Protein AF-A0A093NSG4-F1 (afdb_monomer_lite)

Radius of gyration: 23.3 Å; chains: 1; bounding box: 79×23×48 Å

Secondary structure (DSSP, 8-state):
-PPPPPPPPPHHHHHHHHHHHHH-S---HHHHHHHHHHTT--HHHHHHHHHHHHHHHHHHHHHHHHHHHHHTT------------------

Sequence (91 aa):
KAKRVRTIFTSDQLARLEKEFARQQYMVGTERCLLASSLHLTEEQVKVWFQNRRIKWRKQSLEQQQAKLAKMGLAAPQRSPDSQSHHGEED

Foldseek 3Di:
DDDPDDDDADPVLVVLLVVVCVVPLDDDDPSLVVSCVVRVHDSVVSRVVSVVVVVVVVVVVVVVVLVVCVVVVNNDPPDDDDDDPDDDDDD

Structure (mmCIF, N/CA/C/O backbone):
data_AF-A0A093NSG4-F1
#
_entry.id   AF-A0A093NSG4-F1
#
loop_
_atom_site.group_PDB
_atom_site.id
_atom_sit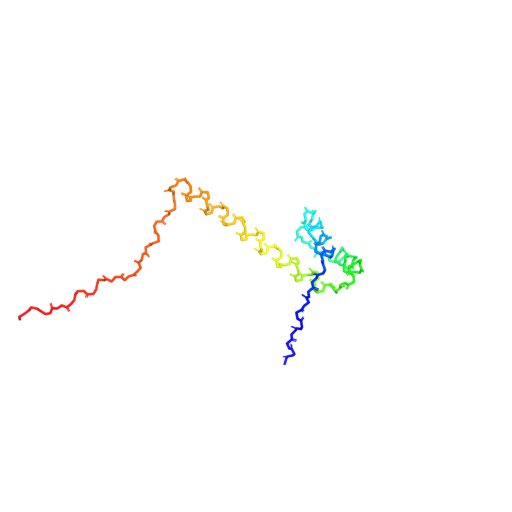e.type_symbol
_atom_site.label_atom_id
_atom_site.label_alt_id
_atom_site.label_comp_id
_atom_site.label_asym_id
_atom_site.label_entity_id
_atom_site.label_seq_id
_atom_site.pdbx_PDB_ins_code
_atom_site.Cartn_x
_atom_site.Cartn_y
_atom_site.Cartn_z
_atom_site.occupancy
_atom_site.B_iso_or_equiv
_atom_site.auth_seq_id
_atom_site.auth_comp_id
_atom_site.auth_asym_id
_atom_site.auth_atom_id
_atom_site.pdbx_PDB_model_num
ATOM 1 N N . LYS A 1 1 ? 13.283 -9.646 21.131 1.00 49.28 1 LYS A N 1
ATOM 2 C CA . LYS A 1 1 ? 12.372 -8.991 20.154 1.00 49.28 1 LYS A CA 1
ATOM 3 C C . LYS A 1 1 ? 11.615 -10.090 19.409 1.00 49.28 1 LYS A C 1
ATOM 5 O O . LYS A 1 1 ? 12.264 -10.870 18.725 1.00 49.28 1 LYS A O 1
ATOM 10 N N . ALA A 1 2 ? 10.301 -10.224 19.610 1.00 52.12 2 ALA A N 1
ATOM 11 C CA . ALA A 1 2 ? 9.507 -11.291 18.992 1.00 52.12 2 ALA A CA 1
ATOM 12 C C . ALA A 1 2 ? 9.510 -11.163 17.457 1.00 52.12 2 ALA A C 1
ATOM 14 O O . ALA A 1 2 ? 9.388 -10.056 16.925 1.00 52.12 2 ALA A O 1
ATOM 15 N N . LYS A 1 3 ? 9.674 -12.285 16.743 1.00 56.91 3 LYS A N 1
ATOM 16 C CA . LYS A 1 3 ? 9.550 -12.332 15.280 1.00 56.91 3 LYS A CA 1
ATOM 17 C C . LYS A 1 3 ? 8.117 -11.932 14.931 1.00 56.91 3 LYS A C 1
ATOM 19 O O . LYS A 1 3 ? 7.182 -12.594 15.373 1.00 56.91 3 LYS A O 1
ATOM 24 N N . ARG A 1 4 ? 7.931 -10.840 14.180 1.00 69.44 4 ARG A N 1
ATOM 25 C CA . ARG A 1 4 ? 6.590 -10.456 13.717 1.00 69.44 4 ARG A CA 1
ATOM 26 C C . ARG A 1 4 ? 6.041 -11.603 12.875 1.00 69.44 4 ARG A C 1
ATOM 28 O O . ARG A 1 4 ? 6.666 -11.984 11.886 1.00 69.44 4 ARG A O 1
ATOM 35 N N . VAL A 1 5 ? 4.901 -12.152 13.282 1.00 74.25 5 VAL A N 1
ATOM 36 C CA . VAL A 1 5 ? 4.197 -13.171 12.505 1.00 74.25 5 VAL A CA 1
ATOM 37 C C . VAL A 1 5 ? 3.812 -12.553 11.168 1.00 74.25 5 VAL A C 1
ATOM 39 O O . VAL A 1 5 ? 3.249 -11.458 11.109 1.00 74.25 5 VAL A O 1
ATOM 42 N N . ARG A 1 6 ? 4.169 -13.235 10.081 1.00 78.69 6 ARG A N 1
ATOM 43 C CA . ARG A 1 6 ? 3.840 -12.782 8.735 1.00 78.69 6 ARG A CA 1
ATOM 44 C C . ARG A 1 6 ? 2.342 -12.956 8.520 1.00 78.69 6 ARG A C 1
ATOM 46 O O . ARG A 1 6 ? 1.838 -14.071 8.569 1.00 78.69 6 ARG A O 1
ATOM 53 N N . THR A 1 7 ? 1.642 -11.857 8.274 1.00 81.31 7 THR A N 1
ATOM 54 C CA . THR A 1 7 ? 0.230 -11.898 7.890 1.00 81.31 7 THR A CA 1
ATOM 55 C C . THR A 1 7 ? 0.109 -12.286 6.416 1.00 81.31 7 THR A C 1
ATOM 57 O O . THR A 1 7 ? 0.820 -11.733 5.572 1.00 81.31 7 THR A O 1
ATOM 60 N N . ILE A 1 8 ? -0.786 -13.227 6.115 1.00 90.06 8 ILE A N 1
ATOM 61 C CA . ILE A 1 8 ? -1.246 -13.535 4.757 1.00 90.06 8 ILE A CA 1
ATOM 62 C C . ILE A 1 8 ? -2.598 -12.838 4.580 1.00 90.06 8 ILE A C 1
ATOM 64 O O . ILE A 1 8 ? -3.488 -13.026 5.405 1.00 90.06 8 ILE A O 1
ATOM 68 N N . PHE A 1 9 ? -2.738 -12.024 3.535 1.00 94.25 9 PHE A N 1
ATOM 69 C CA . PHE A 1 9 ? -4.008 -11.378 3.199 1.00 94.25 9 PHE A CA 1
ATOM 70 C C . PHE A 1 9 ? -4.842 -12.289 2.299 1.00 94.25 9 PHE A C 1
ATOM 72 O O . PHE A 1 9 ? -4.291 -12.992 1.449 1.00 94.25 9 PHE A O 1
ATOM 79 N N . THR A 1 10 ? -6.161 -12.261 2.464 1.00 96.62 10 THR A N 1
ATOM 80 C CA . THR A 1 10 ? -7.082 -12.972 1.570 1.00 96.62 10 THR A CA 1
ATOM 81 C C . THR A 1 10 ? -7.153 -12.288 0.204 1.00 96.62 10 THR A C 1
ATOM 83 O O . THR A 1 10 ? -6.782 -11.121 0.051 1.00 96.62 10 THR A O 1
ATOM 86 N N . SER A 1 11 ? -7.663 -12.999 -0.805 1.00 95.94 11 SER A N 1
ATOM 87 C CA . SER A 1 11 ? -7.846 -12.425 -2.145 1.00 95.94 11 SER A CA 1
ATOM 88 C C . SER A 1 11 ? -8.756 -11.191 -2.132 1.00 95.94 11 SER A C 1
ATOM 90 O O . SER A 1 11 ? -8.467 -10.220 -2.826 1.00 95.94 11 SER A O 1
ATOM 92 N N . ASP A 1 12 ? -9.823 -11.202 -1.327 1.00 96.31 12 ASP A N 1
ATOM 93 C CA . ASP A 1 12 ? -10.742 -10.063 -1.195 1.00 96.31 12 ASP A CA 1
ATOM 94 C C . ASP A 1 12 ? -10.053 -8.846 -0.555 1.00 96.31 12 ASP A C 1
ATOM 96 O O . ASP A 1 12 ? -10.120 -7.735 -1.088 1.00 96.31 12 ASP A O 1
ATOM 100 N N . GLN A 1 13 ? -9.289 -9.067 0.523 1.00 96.94 13 GLN A N 1
ATOM 101 C CA . GLN A 1 13 ? -8.511 -8.008 1.170 1.00 96.94 13 GLN A CA 1
ATOM 102 C C . GLN A 1 13 ? -7.521 -7.373 0.191 1.00 96.94 13 GLN A C 1
ATOM 104 O O . GLN A 1 13 ? -7.428 -6.148 0.115 1.00 96.94 13 GLN A O 1
ATOM 109 N N . LEU A 1 14 ? -6.805 -8.190 -0.587 1.00 97.25 14 LEU A N 1
ATOM 110 C CA . LEU A 1 14 ? -5.880 -7.700 -1.608 1.00 97.25 14 LEU A CA 1
ATOM 111 C C . LEU A 1 14 ? -6.602 -6.894 -2.690 1.00 97.25 14 LEU A C 1
ATOM 113 O O . LEU A 1 14 ? -6.150 -5.798 -3.012 1.00 97.25 14 LEU A O 1
ATOM 117 N N . ALA A 1 15 ? -7.734 -7.384 -3.199 1.00 97.38 15 ALA A N 1
ATOM 118 C CA . ALA A 1 15 ? -8.507 -6.687 -4.223 1.00 97.38 15 ALA A CA 1
ATOM 119 C C . ALA A 1 15 ? -8.974 -5.301 -3.746 1.00 97.38 15 ALA A C 1
ATOM 121 O O . ALA A 1 15 ? -8.841 -4.313 -4.471 1.00 97.38 15 ALA A O 1
ATOM 122 N N . ARG A 1 16 ? -9.460 -5.191 -2.502 1.00 97.06 16 ARG A N 1
ATOM 123 C CA . ARG A 1 16 ? -9.843 -3.897 -1.915 1.00 97.06 16 ARG A CA 1
ATOM 124 C C . ARG A 1 16 ? -8.649 -2.968 -1.694 1.00 97.06 16 ARG A C 1
ATOM 126 O O . ARG A 1 16 ? -8.745 -1.784 -2.013 1.00 97.06 16 ARG A O 1
ATOM 133 N N . LEU A 1 17 ? -7.531 -3.488 -1.182 1.00 97.25 17 LEU A N 1
ATOM 134 C CA . LEU A 1 17 ? -6.301 -2.712 -0.988 1.00 97.25 17 LEU A CA 1
ATOM 135 C C . LEU A 1 17 ? -5.758 -2.176 -2.322 1.00 97.25 17 LEU A C 1
ATOM 137 O O . LEU A 1 17 ? -5.339 -1.022 -2.401 1.00 97.25 17 LEU A O 1
ATOM 141 N N . GLU A 1 18 ? -5.795 -2.982 -3.385 1.00 97.69 18 GLU A N 1
ATOM 142 C CA . GLU A 1 18 ? -5.386 -2.565 -4.730 1.00 97.69 18 GLU A CA 1
ATOM 143 C C . GLU A 1 18 ? -6.328 -1.533 -5.340 1.00 97.69 18 GLU A C 1
ATOM 145 O O . GLU A 1 18 ? -5.850 -0.545 -5.903 1.00 97.69 18 GLU A O 1
ATOM 150 N N . LYS A 1 19 ? -7.644 -1.717 -5.180 1.00 97.44 19 LYS A N 1
ATOM 151 C CA . LYS A 1 19 ? -8.644 -0.737 -5.616 1.00 97.44 19 LYS A CA 1
ATOM 152 C C . LYS A 1 19 ? -8.387 0.625 -4.978 1.00 97.44 19 LYS A C 1
ATOM 154 O O . LYS A 1 19 ? -8.374 1.633 -5.680 1.00 97.44 19 LYS A O 1
ATOM 159 N N . GLU A 1 20 ? -8.135 0.655 -3.671 1.00 96.75 20 GLU A N 1
ATOM 160 C CA . GLU A 1 20 ? -7.881 1.918 -2.985 1.00 96.75 20 GLU A CA 1
ATOM 161 C C . GLU A 1 20 ? -6.513 2.509 -3.339 1.00 96.75 20 GLU A C 1
ATOM 163 O O . GLU A 1 20 ? -6.387 3.717 -3.515 1.00 96.75 20 GLU A O 1
ATOM 168 N N . PHE A 1 21 ? -5.493 1.673 -3.553 1.00 96.88 21 PHE A N 1
ATOM 169 C CA . PHE A 1 21 ? -4.189 2.135 -4.033 1.00 96.88 21 PHE A CA 1
ATOM 170 C C . PHE A 1 21 ? -4.261 2.808 -5.408 1.00 96.88 21 PHE A C 1
ATOM 172 O O . PHE A 1 21 ? -3.541 3.778 -5.652 1.00 96.88 21 PHE A O 1
ATOM 179 N N . ALA A 1 22 ? -5.116 2.302 -6.303 1.00 95.81 22 ALA A N 1
ATOM 180 C CA . ALA A 1 22 ? -5.346 2.906 -7.612 1.00 95.81 22 ALA A CA 1
ATOM 181 C C . ALA A 1 22 ? -5.981 4.302 -7.499 1.00 95.81 22 ALA A C 1
ATOM 183 O O . ALA A 1 22 ? -5.680 5.168 -8.318 1.00 95.81 22 ALA A O 1
ATOM 184 N N . ARG A 1 23 ? -6.807 4.533 -6.469 1.00 95.19 23 ARG A N 1
ATOM 185 C CA . ARG A 1 23 ? -7.392 5.847 -6.164 1.00 95.19 23 ARG A CA 1
ATOM 186 C C . ARG A 1 23 ? -6.393 6.771 -5.464 1.00 95.19 23 ARG A C 1
ATOM 188 O O . ARG A 1 23 ? -6.295 7.942 -5.813 1.00 95.19 23 ARG A O 1
ATOM 195 N N . GLN A 1 24 ? -5.643 6.254 -4.490 1.00 94.38 24 GLN A N 1
ATOM 196 C CA . GLN A 1 24 ? -4.708 7.025 -3.673 1.00 94.38 24 GLN A CA 1
ATOM 197 C C . GLN A 1 24 ? -3.511 6.178 -3.218 1.00 94.38 24 GLN A C 1
ATOM 199 O O . GLN A 1 24 ? -3.629 5.254 -2.420 1.00 94.38 24 GLN A O 1
ATOM 204 N N . GLN A 1 25 ? -2.301 6.562 -3.629 1.00 94.69 25 GLN A N 1
ATOM 205 C CA . GLN A 1 25 ? -1.073 5.804 -3.333 1.00 94.69 25 GLN A CA 1
ATOM 206 C C . GLN A 1 25 ? -0.560 5.953 -1.881 1.00 94.69 25 GLN A C 1
ATOM 208 O O . GLN A 1 25 ? 0.371 5.253 -1.452 1.00 94.69 25 GLN A O 1
ATOM 213 N N . TYR A 1 26 ? -1.145 6.871 -1.105 1.00 95.44 26 TYR A N 1
ATOM 214 C CA . TYR A 1 26 ? -0.736 7.205 0.261 1.00 95.44 26 TYR A CA 1
ATOM 215 C C . TYR A 1 26 ? -1.936 7.233 1.206 1.00 95.44 26 TYR A C 1
ATOM 217 O O . TYR A 1 26 ? -2.667 8.210 1.237 1.00 95.44 26 TYR A O 1
ATOM 225 N N . MET A 1 27 ? -2.125 6.200 2.026 1.00 91.69 27 MET A N 1
ATOM 226 C CA . MET A 1 27 ? -3.167 6.203 3.063 1.00 91.69 27 MET A CA 1
ATOM 227 C C . MET A 1 27 ? -2.720 6.930 4.334 1.00 91.69 27 MET A C 1
ATOM 229 O O . MET A 1 27 ? -1.662 6.619 4.899 1.00 91.69 27 MET A O 1
ATOM 233 N N . VAL A 1 28 ? -3.547 7.860 4.817 1.00 93.25 28 VAL A N 1
ATOM 234 C CA . VAL A 1 28 ? -3.266 8.737 5.967 1.00 93.25 28 VAL A CA 1
ATOM 235 C C . VAL A 1 28 ? -4.456 8.810 6.922 1.00 93.25 28 VAL A C 1
ATOM 237 O O . VAL A 1 28 ? -5.595 8.698 6.481 1.00 93.25 28 VAL A O 1
ATOM 240 N N . GLY A 1 29 ? -4.165 8.995 8.216 1.00 92.75 29 GLY A N 1
ATOM 241 C CA . GLY A 1 29 ? -5.144 9.270 9.277 1.00 92.75 29 GLY A CA 1
ATOM 242 C C . GLY A 1 29 ? -6.430 8.449 9.169 1.00 92.75 29 GLY A C 1
ATOM 243 O O . GLY A 1 29 ? -6.395 7.222 9.212 1.00 92.75 29 GLY A O 1
ATOM 244 N N . THR A 1 30 ? -7.543 9.152 8.971 1.00 93.81 30 THR A N 1
ATOM 245 C CA . THR A 1 30 ? -8.905 8.610 8.956 1.00 93.81 30 THR A CA 1
ATOM 246 C C . THR A 1 30 ? -9.143 7.555 7.877 1.00 93.81 30 THR A C 1
ATOM 248 O O . THR A 1 30 ? -9.671 6.491 8.189 1.00 93.81 30 THR A O 1
ATOM 251 N N . GLU A 1 31 ? -8.707 7.786 6.634 1.00 93.50 31 GLU A N 1
ATOM 252 C CA . GLU A 1 31 ? -8.923 6.832 5.528 1.00 93.50 31 GLU A CA 1
ATOM 253 C C . GLU A 1 31 ? -8.270 5.475 5.838 1.00 93.50 31 GLU A C 1
ATOM 255 O O . GLU A 1 31 ? -8.817 4.412 5.543 1.00 93.50 31 GLU A O 1
ATOM 260 N N . ARG A 1 32 ? -7.112 5.498 6.514 1.00 97.06 32 ARG A N 1
ATOM 261 C CA . ARG A 1 32 ? -6.422 4.278 6.944 1.00 97.06 32 ARG A CA 1
ATOM 262 C C . ARG A 1 32 ? -7.216 3.527 8.008 1.00 97.06 32 ARG A C 1
ATOM 264 O O . ARG A 1 32 ? -7.338 2.309 7.894 1.00 97.06 32 ARG A O 1
ATOM 271 N N . CYS A 1 33 ? -7.731 4.229 9.017 1.00 96.56 33 CYS A N 1
ATOM 272 C CA . CYS A 1 33 ? -8.557 3.630 10.065 1.00 96.56 33 CYS A CA 1
ATOM 273 C C . CYS A 1 33 ? -9.812 2.980 9.467 1.00 96.56 33 CYS A C 1
ATOM 275 O O . CYS A 1 33 ? -10.121 1.834 9.784 1.00 96.56 33 CYS A O 1
ATOM 277 N N . LEU A 1 34 ? -10.503 3.679 8.561 1.00 95.81 34 LEU A N 1
ATOM 278 C CA . LEU A 1 34 ? -11.720 3.178 7.917 1.00 95.81 34 LEU A CA 1
ATOM 279 C C . LEU A 1 34 ? -11.446 1.919 7.088 1.00 95.81 34 LEU A C 1
ATOM 281 O O . LEU A 1 34 ? -12.146 0.914 7.232 1.00 95.81 34 LEU A O 1
ATOM 285 N N . LEU A 1 35 ? -10.389 1.939 6.271 1.00 95.94 35 LEU A N 1
ATOM 286 C CA . LEU A 1 35 ? -10.020 0.792 5.447 1.00 95.94 35 LEU A CA 1
ATOM 287 C C . LEU A 1 35 ? -9.610 -0.411 6.303 1.00 95.94 35 LEU A C 1
ATOM 289 O O . LEU A 1 35 ? -10.054 -1.528 6.037 1.00 95.94 35 LEU A O 1
ATOM 293 N N . ALA A 1 36 ? -8.813 -0.182 7.350 1.00 96.75 36 ALA A N 1
ATOM 294 C CA . ALA A 1 36 ? -8.387 -1.213 8.291 1.00 96.75 36 ALA A CA 1
ATOM 295 C C . ALA A 1 36 ? -9.592 -1.898 8.956 1.00 96.75 36 ALA A C 1
ATOM 297 O O . ALA A 1 36 ? -9.710 -3.123 8.887 1.00 96.75 36 ALA A O 1
ATOM 298 N N . SER A 1 37 ? -10.535 -1.111 9.482 1.00 96.56 37 SER A N 1
ATOM 299 C CA . SER A 1 37 ? -11.776 -1.617 10.077 1.00 96.56 37 SER A CA 1
ATOM 300 C C . SER A 1 37 ? -12.611 -2.418 9.078 1.00 96.56 37 SER A C 1
ATOM 302 O O . SER A 1 37 ? -13.071 -3.508 9.404 1.00 96.56 37 SER A O 1
ATOM 304 N N . SER A 1 38 ? -12.753 -1.928 7.841 1.00 95.94 38 SER A N 1
ATOM 305 C CA . SER A 1 38 ? -13.543 -2.609 6.803 1.00 95.94 38 SER A CA 1
ATOM 306 C C . SER A 1 38 ? -12.957 -3.951 6.350 1.00 95.94 38 SER A C 1
ATOM 308 O O . SER A 1 38 ? -13.688 -4.806 5.861 1.00 95.94 38 SER A O 1
ATOM 310 N N . LEU A 1 39 ? -11.640 -4.130 6.495 1.00 95.81 39 LEU A N 1
ATOM 311 C CA . LEU A 1 39 ? -10.907 -5.324 6.069 1.00 95.81 39 LEU A CA 1
ATOM 312 C C . LEU A 1 39 ? -10.546 -6.259 7.225 1.00 95.81 39 LEU A C 1
ATOM 314 O O . LEU A 1 39 ? -9.890 -7.276 6.988 1.00 95.81 39 LEU A O 1
ATOM 318 N N . HIS A 1 40 ? -10.942 -5.915 8.454 1.00 95.38 40 HIS A N 1
ATOM 319 C CA . HIS A 1 40 ? -10.514 -6.591 9.681 1.00 95.38 40 HIS A CA 1
ATOM 320 C C . HIS A 1 40 ? -8.982 -6.690 9.796 1.00 95.38 40 HIS A C 1
ATOM 322 O O . HIS A 1 40 ? -8.422 -7.722 10.164 1.00 95.38 40 HIS A O 1
ATOM 328 N N . LEU A 1 41 ? -8.296 -5.600 9.450 1.00 94.94 41 LEU A N 1
ATOM 329 C CA . LEU A 1 41 ? -6.849 -5.442 9.559 1.00 94.94 41 LEU A CA 1
ATOM 330 C C . LEU A 1 41 ? -6.517 -4.344 10.571 1.00 94.94 41 LEU A C 1
ATOM 332 O O . LEU A 1 41 ? -7.353 -3.527 10.939 1.00 94.94 41 LEU A O 1
ATOM 336 N N . THR A 1 42 ? -5.261 -4.292 10.995 1.00 95.50 42 THR A N 1
ATOM 337 C CA . THR A 1 42 ? -4.734 -3.174 11.785 1.00 95.50 42 THR A CA 1
ATOM 338 C C . THR A 1 42 ? -4.240 -2.049 10.879 1.00 95.50 42 THR A C 1
ATOM 340 O O . THR A 1 42 ? -3.770 -2.285 9.761 1.00 95.50 42 THR A O 1
ATOM 343 N N . GLU A 1 43 ? -4.259 -0.815 11.383 1.00 95.69 43 GLU A N 1
ATOM 344 C CA . GLU A 1 43 ? -3.690 0.336 10.673 1.00 95.69 43 GLU A CA 1
ATOM 345 C C . GLU A 1 43 ? -2.228 0.115 10.273 1.00 95.69 43 GLU A C 1
ATOM 347 O O . G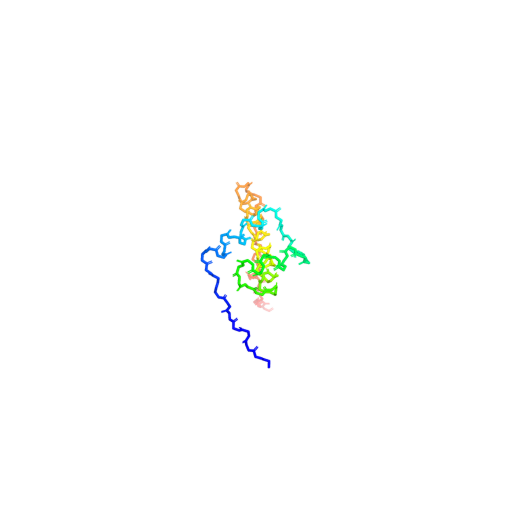LU A 1 43 ? -1.820 0.506 9.179 1.00 95.69 43 GLU A O 1
ATOM 352 N N . GLU A 1 44 ? -1.439 -0.549 11.123 1.00 94.50 44 GLU A N 1
ATOM 353 C CA . GLU A 1 44 ? -0.039 -0.861 10.830 1.00 94.50 44 GLU A CA 1
ATOM 354 C C . GLU A 1 44 ? 0.088 -1.823 9.640 1.00 94.50 44 GLU A C 1
ATOM 356 O O . GLU A 1 44 ? 0.942 -1.618 8.779 1.00 94.50 44 GLU A O 1
ATOM 361 N N . GLN A 1 45 ? -0.782 -2.833 9.531 1.00 95.06 45 GLN A N 1
ATOM 362 C CA . GLN A 1 45 ? -0.791 -3.752 8.386 1.00 95.06 45 GLN A CA 1
ATOM 363 C C . GLN A 1 45 ? -1.140 -3.028 7.087 1.00 95.06 45 GLN A C 1
ATOM 365 O O . GLN A 1 45 ? -0.439 -3.205 6.089 1.00 95.06 45 GLN A O 1
ATOM 370 N N . VAL A 1 46 ? -2.157 -2.160 7.108 1.00 95.69 46 VAL A N 1
ATOM 371 C CA . VAL A 1 46 ? -2.506 -1.319 5.954 1.00 95.69 46 VAL A CA 1
ATOM 372 C C . VAL A 1 46 ? -1.333 -0.397 5.606 1.00 95.69 46 VAL A C 1
ATOM 374 O O . VAL A 1 46 ? -0.910 -0.333 4.452 1.00 95.69 46 VAL A O 1
ATOM 377 N N . LYS A 1 47 ? -0.710 0.250 6.598 1.00 95.62 47 LYS A N 1
ATOM 378 C CA . LYS A 1 47 ? 0.465 1.114 6.400 1.00 95.62 47 LYS A CA 1
ATOM 379 C C . LYS A 1 47 ? 1.620 0.364 5.735 1.00 95.62 47 LYS A C 1
ATOM 381 O O . LYS A 1 47 ? 2.244 0.889 4.811 1.00 95.62 47 LYS A O 1
ATOM 386 N N . VAL A 1 48 ? 1.943 -0.838 6.210 1.00 95.69 48 VAL A N 1
ATOM 387 C CA . VAL A 1 48 ? 3.020 -1.675 5.657 1.00 95.69 48 VAL A CA 1
ATOM 388 C C . VAL A 1 48 ? 2.670 -2.152 4.251 1.00 95.69 48 VAL A C 1
ATOM 390 O O . VAL A 1 48 ? 3.522 -2.093 3.365 1.00 95.69 48 VAL A O 1
ATOM 393 N N . TRP A 1 49 ? 1.423 -2.560 4.008 1.00 96.31 49 TRP A N 1
ATOM 394 C CA . TRP A 1 49 ? 0.986 -2.973 2.678 1.00 96.31 49 TRP A CA 1
ATOM 395 C C . TRP A 1 49 ? 1.121 -1.830 1.666 1.00 96.31 49 TRP A C 1
ATOM 397 O O . TRP A 1 49 ? 1.745 -2.020 0.624 1.00 96.31 49 TRP A O 1
ATOM 407 N N . PHE A 1 50 ? 0.659 -0.619 1.998 1.00 97.50 50 PHE A N 1
ATOM 408 C CA . PHE A 1 50 ? 0.782 0.550 1.115 1.00 97.50 50 PHE A CA 1
ATOM 409 C C . PHE A 1 50 ? 2.244 0.932 0.855 1.00 97.50 50 PHE A C 1
ATOM 411 O O . PHE A 1 50 ? 2.607 1.259 -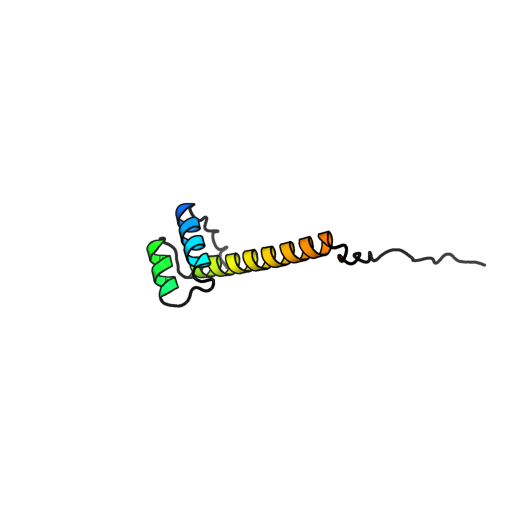0.276 1.00 97.50 50 PHE A O 1
ATOM 418 N N . GLN A 1 51 ? 3.111 0.848 1.870 1.00 97.06 51 GLN A N 1
ATOM 419 C CA . GLN A 1 51 ? 4.553 1.040 1.686 1.00 97.06 51 GLN A CA 1
ATOM 420 C C . GLN A 1 51 ? 5.127 0.019 0.697 1.00 97.06 51 GLN A C 1
ATOM 422 O O . GLN A 1 51 ? 5.721 0.411 -0.306 1.00 97.06 51 GLN A O 1
ATOM 427 N N . ASN A 1 52 ? 4.888 -1.273 0.925 1.00 96.50 52 ASN A N 1
ATOM 428 C CA . ASN A 1 52 ? 5.363 -2.342 0.046 1.00 96.50 52 ASN A CA 1
ATOM 429 C C . ASN A 1 52 ? 4.809 -2.196 -1.376 1.00 96.50 52 ASN A C 1
ATOM 431 O O . ASN A 1 52 ? 5.535 -2.385 -2.356 1.00 96.50 52 ASN A O 1
ATOM 435 N N . ARG A 1 53 ? 3.541 -1.792 -1.507 1.00 97.06 53 ARG A N 1
ATOM 436 C CA . ARG A 1 53 ? 2.895 -1.582 -2.801 1.00 97.06 53 ARG A CA 1
ATOM 437 C C . ARG A 1 53 ? 3.550 -0.454 -3.591 1.00 97.06 53 ARG A C 1
ATOM 439 O O . ARG A 1 53 ? 3.795 -0.648 -4.784 1.00 97.06 53 ARG A O 1
ATOM 446 N N . ARG A 1 54 ? 3.912 0.663 -2.943 1.00 96.81 54 ARG A N 1
ATOM 447 C CA . ARG A 1 54 ? 4.677 1.758 -3.573 1.00 96.81 54 ARG A CA 1
ATOM 448 C C . ARG A 1 54 ? 6.068 1.320 -4.017 1.00 96.81 54 ARG A C 1
ATOM 450 O O . ARG A 1 54 ? 6.513 1.727 -5.086 1.00 96.81 54 ARG A O 1
ATOM 457 N N . ILE A 1 55 ? 6.761 0.496 -3.227 1.00 95.88 55 ILE A N 1
ATOM 458 C CA . ILE A 1 55 ? 8.075 -0.046 -3.613 1.00 95.88 55 ILE A CA 1
ATOM 459 C C . ILE A 1 55 ? 7.942 -0.898 -4.874 1.00 95.88 55 ILE A C 1
ATOM 461 O O . ILE A 1 55 ? 8.667 -0.672 -5.841 1.00 95.88 55 ILE A O 1
ATOM 465 N N . LYS A 1 56 ? 6.966 -1.815 -4.903 1.00 93.44 56 LYS A N 1
ATOM 466 C CA . LYS A 1 56 ? 6.684 -2.640 -6.085 1.00 93.44 56 LYS A CA 1
ATOM 467 C C . LYS A 1 56 ? 6.336 -1.781 -7.303 1.00 93.44 56 LYS A C 1
ATOM 469 O O . LYS A 1 56 ? 6.872 -2.019 -8.377 1.00 93.44 56 LYS A O 1
ATOM 474 N N . TRP A 1 57 ? 5.488 -0.768 -7.131 1.00 93.06 57 TRP A N 1
ATOM 475 C CA . TRP A 1 57 ? 5.085 0.136 -8.212 1.00 93.06 57 TRP A CA 1
ATOM 476 C C . TRP A 1 57 ? 6.273 0.914 -8.800 1.00 93.06 57 TRP A C 1
ATOM 478 O O . TRP A 1 57 ? 6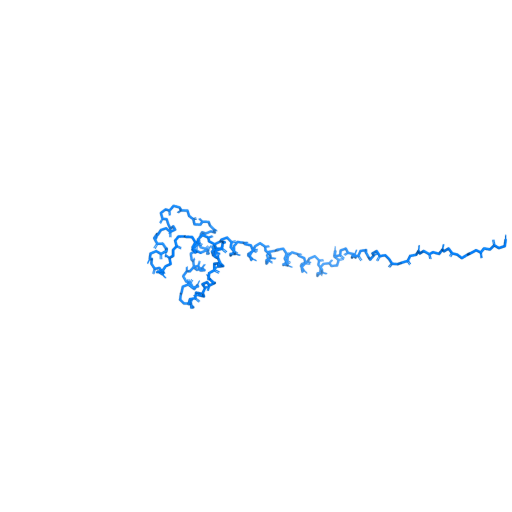.466 0.908 -10.014 1.00 93.06 57 TRP A O 1
ATOM 488 N N . ARG A 1 58 ? 7.139 1.490 -7.953 1.00 92.75 58 ARG A N 1
ATOM 489 C CA . ARG A 1 58 ? 8.369 2.156 -8.413 1.00 92.75 58 ARG A CA 1
ATOM 490 C C . ARG A 1 58 ? 9.322 1.194 -9.118 1.00 92.75 58 ARG A C 1
ATOM 492 O O . ARG A 1 58 ? 9.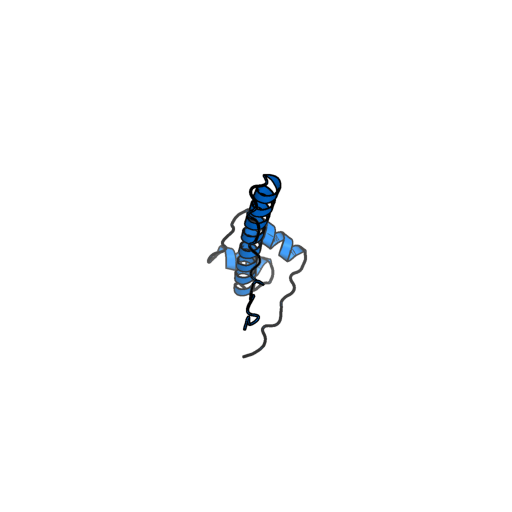867 1.546 -10.160 1.00 92.75 58 ARG A O 1
ATOM 499 N N . LYS A 1 59 ? 9.499 -0.021 -8.585 1.00 91.12 59 LYS A N 1
ATOM 500 C CA . LYS A 1 59 ? 10.350 -1.042 -9.213 1.00 91.12 59 LYS A CA 1
ATOM 501 C C . LYS A 1 59 ? 9.837 -1.413 -10.608 1.00 91.12 59 LYS A C 1
ATOM 503 O O . LYS A 1 59 ? 10.632 -1.462 -11.536 1.00 91.12 59 LYS A O 1
ATOM 508 N N . GLN A 1 60 ? 8.526 -1.602 -10.764 1.00 88.56 60 GLN A N 1
ATOM 509 C CA . GLN A 1 60 ? 7.911 -1.879 -12.066 1.00 88.56 60 GLN A CA 1
ATOM 510 C C . GLN A 1 60 ? 8.133 -0.732 -13.060 1.00 88.56 60 GLN A C 1
ATOM 512 O O . GLN A 1 60 ? 8.467 -0.991 -14.210 1.00 88.56 60 GLN A O 1
ATOM 517 N N . SER A 1 61 ? 8.025 0.524 -12.617 1.00 84.00 61 SER A N 1
ATOM 518 C CA . SER A 1 61 ? 8.314 1.684 -13.472 1.00 84.00 61 SER A CA 1
ATOM 519 C C . SER A 1 61 ? 9.778 1.728 -13.927 1.00 84.00 61 SER A C 1
ATOM 521 O O . SER A 1 61 ? 10.048 2.030 -15.087 1.00 84.00 61 SER A O 1
ATOM 523 N N . LEU A 1 62 ? 10.725 1.422 -13.032 1.00 80.12 62 LEU A N 1
ATOM 524 C CA . LEU A 1 62 ? 12.154 1.410 -13.357 1.00 80.12 62 LEU A CA 1
ATOM 525 C C . LEU A 1 62 ? 12.509 0.271 -14.321 1.00 80.12 62 LEU A C 1
ATOM 527 O O . LEU A 1 62 ? 13.246 0.485 -15.278 1.00 80.12 62 LEU A O 1
ATOM 531 N N . GLU A 1 63 ? 11.956 -0.919 -14.094 1.00 81.25 63 GLU A N 1
ATOM 532 C CA . GLU A 1 63 ? 12.165 -2.088 -14.952 1.00 81.25 63 GLU A CA 1
ATOM 533 C C . GLU A 1 63 ? 11.577 -1.861 -16.351 1.00 81.25 63 GLU A C 1
ATOM 535 O O . GLU A 1 63 ? 12.224 -2.155 -17.354 1.00 81.25 63 GLU A O 1
ATOM 540 N N . GLN A 1 64 ? 10.403 -1.226 -16.442 1.00 77.19 64 GLN A N 1
ATOM 541 C CA . GLN A 1 64 ? 9.831 -0.790 -17.718 1.00 77.19 64 GLN A CA 1
ATOM 542 C C . GLN A 1 64 ? 10.721 0.234 -18.431 1.00 77.19 64 GLN A C 1
ATOM 544 O O . GLN A 1 64 ? 10.886 0.161 -19.651 1.00 77.19 64 GLN A O 1
ATOM 549 N N . GLN A 1 65 ? 11.322 1.171 -17.694 1.00 75.62 65 GLN A N 1
ATOM 550 C CA . GLN A 1 65 ? 12.234 2.152 -18.275 1.00 75.62 65 GLN A CA 1
ATOM 551 C C . GLN A 1 65 ? 13.536 1.508 -18.768 1.00 75.62 65 GLN A C 1
ATOM 553 O O . GLN A 1 65 ? 13.962 1.792 -19.886 1.00 75.62 65 GLN A O 1
ATOM 558 N N . GLN A 1 66 ? 14.125 0.593 -17.997 1.00 74.19 66 GLN A N 1
ATOM 559 C CA . GLN A 1 66 ? 15.298 -0.180 -18.416 1.00 74.19 66 GLN A CA 1
ATOM 560 C C . GLN A 1 66 ? 14.997 -1.050 -19.640 1.00 74.19 66 GLN A C 1
ATOM 562 O O . GLN A 1 66 ? 15.765 -1.038 -20.599 1.00 74.19 66 GLN A O 1
ATOM 567 N N . ALA A 1 67 ? 13.847 -1.730 -19.665 1.00 76.06 67 ALA A N 1
ATOM 568 C CA . ALA A 1 67 ? 13.415 -2.513 -20.819 1.00 76.06 67 ALA A CA 1
ATOM 569 C C . ALA A 1 67 ? 13.232 -1.639 -22.071 1.00 76.06 67 ALA A C 1
ATOM 571 O O . ALA A 1 67 ? 13.578 -2.056 -23.176 1.00 76.06 67 ALA A O 1
ATOM 572 N N . LYS A 1 68 ? 12.725 -0.409 -21.917 1.00 73.69 68 LYS A N 1
ATOM 573 C CA . LYS A 1 68 ? 12.589 0.549 -23.022 1.00 73.69 68 LYS A CA 1
ATOM 574 C C . LYS A 1 68 ? 13.950 1.017 -23.548 1.00 73.69 68 LYS A C 1
ATOM 576 O O . LYS A 1 68 ? 14.134 1.067 -24.759 1.00 73.69 68 LYS A O 1
ATOM 581 N N . LEU A 1 69 ? 14.902 1.305 -22.660 1.00 76.06 69 LEU A N 1
ATOM 582 C CA . LEU A 1 69 ? 16.269 1.690 -23.035 1.00 76.06 69 LEU A CA 1
ATOM 583 C C . LEU A 1 69 ? 17.023 0.545 -23.725 1.00 76.06 69 LEU A C 1
ATOM 585 O O . LEU A 1 69 ? 17.698 0.778 -24.725 1.00 76.06 69 LEU A O 1
ATOM 589 N N . ALA A 1 70 ? 16.847 -0.693 -23.253 1.00 73.19 70 ALA A N 1
ATOM 590 C CA . ALA A 1 70 ? 17.396 -1.885 -23.895 1.00 73.19 70 ALA A CA 1
ATOM 591 C C . ALA A 1 70 ? 16.815 -2.100 -25.300 1.00 73.19 70 ALA A C 1
ATOM 593 O O . ALA A 1 70 ? 17.565 -2.332 -26.244 1.00 73.19 70 ALA A O 1
ATOM 594 N N . LYS A 1 71 ? 15.496 -1.932 -25.472 1.00 68.12 71 LYS A N 1
ATOM 595 C CA . LYS A 1 71 ? 14.842 -2.001 -26.791 1.00 68.12 71 LYS A CA 1
ATOM 596 C C . LYS A 1 71 ? 15.307 -0.918 -27.768 1.00 68.12 71 LYS A C 1
ATOM 598 O O . LYS A 1 71 ? 15.255 -1.141 -28.969 1.00 68.12 71 LYS A O 1
ATOM 603 N N . MET A 1 72 ? 15.745 0.237 -27.268 1.00 73.50 72 MET A N 1
ATOM 604 C CA . MET A 1 72 ? 16.286 1.329 -28.086 1.00 73.50 72 MET A CA 1
ATOM 605 C C . MET A 1 72 ? 17.797 1.203 -28.345 1.00 73.50 72 MET A C 1
ATOM 607 O O . MET A 1 72 ? 18.373 2.106 -28.940 1.00 73.50 72 MET A O 1
ATOM 611 N N . GLY A 1 73 ? 18.454 0.121 -27.903 1.00 63.84 73 GLY A N 1
ATOM 612 C CA . GLY A 1 73 ? 19.898 -0.073 -28.098 1.00 63.84 73 GLY A CA 1
ATOM 613 C C . GLY A 1 73 ? 20.780 0.893 -27.295 1.00 63.84 73 GLY A C 1
ATOM 614 O O . GLY A 1 73 ? 21.979 0.968 -27.532 1.00 63.84 73 GLY A O 1
ATOM 615 N N . LEU A 1 74 ? 20.200 1.624 -26.335 1.00 64.19 74 LEU A N 1
ATOM 616 C CA . LEU A 1 74 ? 20.886 2.605 -25.483 1.00 64.19 74 LEU A CA 1
ATOM 617 C C . LEU A 1 74 ? 21.316 2.014 -24.130 1.00 64.19 74 LEU A C 1
ATOM 619 O O . LEU A 1 74 ? 21.825 2.735 -23.271 1.00 64.19 74 LEU A O 1
ATOM 623 N N . ALA A 1 75 ? 21.080 0.718 -23.901 1.00 52.97 75 ALA A N 1
ATOM 624 C CA . ALA A 1 75 ? 21.552 0.040 -22.702 1.00 52.97 75 ALA A CA 1
ATOM 625 C C . ALA A 1 75 ? 23.084 -0.022 -22.729 1.00 52.97 75 ALA A C 1
ATOM 627 O O . ALA A 1 75 ? 23.676 -0.777 -23.496 1.00 52.97 75 ALA A O 1
ATOM 628 N N . ALA A 1 76 ? 23.711 0.815 -21.901 1.00 59.19 76 ALA A N 1
ATOM 629 C CA . ALA A 1 76 ? 25.156 0.855 -21.743 1.00 59.19 76 ALA A CA 1
ATOM 630 C C . ALA A 1 76 ? 25.698 -0.547 -21.406 1.00 59.19 76 ALA A C 1
ATOM 632 O O . ALA A 1 76 ? 25.102 -1.238 -20.572 1.00 59.19 76 ALA A O 1
ATOM 633 N N . PRO A 1 77 ? 26.828 -0.970 -22.001 1.00 51.72 77 PRO A N 1
ATOM 634 C CA . PRO A 1 77 ? 27.451 -2.225 -21.629 1.00 51.72 77 PRO A CA 1
ATOM 635 C C . PRO A 1 77 ? 27.881 -2.111 -20.166 1.00 51.72 77 PRO A C 1
ATOM 637 O O . PRO A 1 77 ? 28.609 -1.186 -19.789 1.00 51.72 77 PRO A O 1
ATOM 640 N N . GLN A 1 78 ? 27.406 -3.034 -19.326 1.00 52.78 78 GLN A N 1
ATOM 641 C CA . GLN A 1 78 ? 27.998 -3.231 -18.011 1.00 52.78 78 GLN A CA 1
ATOM 642 C C . GLN A 1 78 ? 29.480 -3.525 -18.231 1.00 52.78 78 GLN A C 1
ATOM 644 O O . GLN A 1 78 ? 29.840 -4.547 -18.807 1.00 52.78 78 GLN A O 1
ATOM 649 N N . ARG A 1 79 ? 30.331 -2.583 -17.825 1.00 49.94 79 ARG A N 1
ATOM 650 C CA . ARG A 1 79 ? 31.776 -2.770 -17.802 1.00 49.94 79 ARG A CA 1
ATOM 651 C C . ARG A 1 79 ? 32.056 -3.860 -16.774 1.00 49.94 79 ARG A C 1
ATOM 653 O O . ARG A 1 79 ? 31.896 -3.620 -15.578 1.00 49.94 79 ARG A O 1
ATOM 660 N N . SER A 1 80 ? 32.405 -5.049 -17.245 1.00 52.00 80 SER A N 1
ATOM 661 C CA . SER A 1 80 ? 33.004 -6.093 -16.422 1.00 52.00 80 SER A CA 1
ATOM 662 C C . SER A 1 80 ? 34.285 -5.528 -15.801 1.00 52.00 80 SER A C 1
ATOM 664 O O . SER A 1 80 ? 35.124 -5.019 -16.549 1.00 52.00 80 SER A O 1
ATOM 666 N N . PRO A 1 81 ? 34.466 -5.555 -14.473 1.00 67.19 81 PRO A N 1
ATOM 667 C CA . PRO A 1 81 ? 35.802 -5.522 -13.914 1.00 67.19 81 PRO A CA 1
ATOM 668 C C . PRO A 1 81 ? 36.387 -6.938 -14.014 1.00 67.19 81 PRO A C 1
ATOM 670 O O . PRO A 1 81 ? 35.643 -7.909 -13.891 1.00 67.19 81 PRO A O 1
ATOM 673 N N . ASP A 1 82 ? 37.708 -7.017 -14.168 1.00 51.16 82 ASP A N 1
ATOM 674 C CA . ASP A 1 82 ? 38.532 -8.237 -14.125 1.00 51.16 82 ASP A CA 1
ATOM 675 C C . ASP A 1 82 ? 38.640 -8.987 -15.477 1.00 51.16 82 ASP A C 1
ATOM 677 O O . ASP A 1 82 ? 37.634 -9.343 -16.076 1.00 51.16 82 ASP A O 1
ATOM 681 N N . SER A 1 83 ? 39.810 -9.221 -16.079 1.00 55.94 83 SER A N 1
ATOM 682 C CA . SER A 1 83 ? 41.152 -9.360 -15.505 1.00 55.94 83 SER A CA 1
ATOM 683 C C . SER A 1 83 ? 42.223 -8.881 -16.504 1.00 55.94 83 SER A C 1
ATOM 685 O O . SER A 1 83 ? 42.271 -9.342 -17.643 1.00 55.94 83 SER A O 1
ATOM 687 N N . GLN A 1 84 ? 43.129 -8.000 -16.078 1.00 51.97 84 GLN A N 1
ATOM 688 C CA . GLN A 1 84 ? 44.427 -7.811 -16.737 1.00 51.97 84 GLN A CA 1
ATOM 689 C C . GLN A 1 84 ? 45.475 -7.485 -15.667 1.00 51.97 84 GLN A C 1
ATOM 691 O O . GLN A 1 84 ? 45.864 -6.340 -15.464 1.00 51.97 84 GLN A O 1
ATOM 696 N N . SER A 1 85 ? 45.910 -8.525 -14.959 1.00 46.84 85 SER A N 1
ATOM 697 C CA . SER A 1 85 ? 47.155 -8.513 -14.189 1.00 46.84 85 SER A CA 1
ATOM 698 C C . SER A 1 85 ? 48.175 -9.317 -14.985 1.00 46.84 85 SER A C 1
ATOM 700 O O . SER A 1 85 ? 48.314 -10.522 -14.804 1.00 46.84 85 SER A O 1
ATOM 702 N N . HIS A 1 86 ? 48.822 -8.651 -15.938 1.00 55.19 86 HIS A N 1
ATOM 703 C CA . HIS A 1 86 ? 50.008 -9.161 -16.613 1.00 55.19 86 HIS A CA 1
ATOM 704 C C . HIS A 1 86 ? 51.222 -8.678 -15.809 1.00 55.19 86 HIS A C 1
ATOM 706 O O . HIS A 1 86 ? 51.600 -7.510 -15.877 1.00 55.19 86 HIS A O 1
ATOM 712 N N . HIS A 1 87 ? 51.775 -9.565 -14.988 1.00 54.41 87 HIS A N 1
ATOM 713 C CA . HIS A 1 87 ? 53.110 -9.423 -14.418 1.00 54.41 87 HIS A CA 1
ATOM 714 C C . HIS A 1 87 ? 53.761 -10.801 -14.500 1.00 54.41 87 HIS A C 1
ATOM 716 O O . HIS A 1 87 ? 53.431 -11.700 -13.731 1.00 54.41 87 HIS A O 1
ATOM 722 N N . GLY A 1 88 ? 54.595 -10.973 -15.518 1.00 49.25 88 GLY A N 1
ATOM 723 C CA . GLY A 1 88 ? 55.538 -12.069 -15.647 1.00 49.25 88 GLY A CA 1
ATOM 724 C C . GLY A 1 88 ? 56.873 -11.444 -16.013 1.00 49.25 88 GLY A C 1
ATOM 725 O O . GLY A 1 88 ? 56.937 -10.700 -16.987 1.00 49.25 88 GLY A O 1
ATOM 726 N N . GLU A 1 89 ? 57.860 -11.676 -15.155 1.00 48.72 89 GLU A N 1
ATOM 727 C CA . GLU A 1 89 ? 59.255 -11.254 -15.257 1.00 48.72 89 GLU A CA 1
ATOM 728 C C . GLU A 1 89 ? 59.874 -11.486 -16.649 1.00 48.72 89 GLU A C 1
ATOM 730 O O . GLU A 1 89 ? 59.693 -12.548 -17.245 1.00 48.72 89 GLU A O 1
ATOM 735 N N . GLU A 1 90 ? 60.674 -10.522 -17.109 1.00 53.03 90 GLU A N 1
ATOM 736 C CA . GLU A 1 90 ? 61.741 -10.729 -18.094 1.00 53.03 90 GLU A CA 1
ATOM 737 C C . GLU A 1 90 ? 63.071 -10.281 -17.461 1.00 53.03 90 GLU A C 1
ATOM 739 O O . GLU A 1 90 ? 63.156 -9.154 -16.971 1.00 53.03 90 GLU A 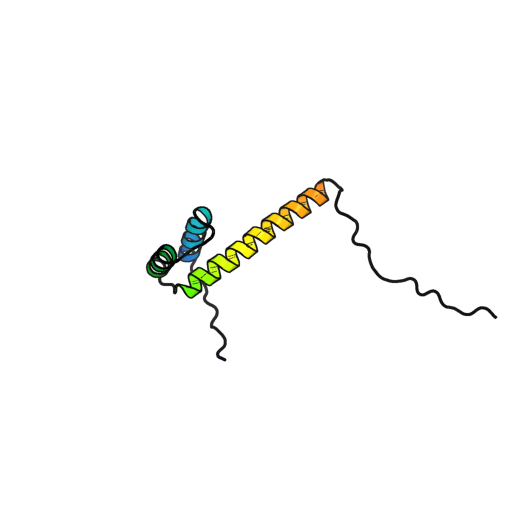O 1
ATOM 744 N N . ASP A 1 91 ? 64.016 -11.233 -17.456 1.00 46.31 91 ASP A N 1
ATOM 745 C CA . ASP A 1 91 ? 65.488 -11.209 -17.275 1.00 46.31 91 ASP A CA 1
ATOM 746 C C . ASP A 1 91 ? 66.159 -10.187 -16.329 1.00 46.31 91 ASP A C 1
ATOM 748 O O . ASP A 1 91 ? 66.258 -8.981 -16.661 1.00 46.31 91 ASP A O 1
#

Organism: Pygoscelis adeliae (NCBI:txid9238)

InterPro domains:
  IPR001356 Homeodomain [PF00046] (3-59)
  IPR001356 Homeodomain [PS50071] (1-60)
  IPR001356 Homeodomain [SM00389] (2-64)
  IPR001356 Homeodomain [cd00086] (3-61)
  IPR009057 Homedomain-like superfamily [SSF46689] (2-61)
  IPR017970 Homeobox, conserved site [PS00027] (35-58)
  IPR020479 Homeodomain, metazoa [PR00024] (24-35)
  IPR020479 Homeodomain, metazoa [PR00024] (39-49)
  IPR020479 Homeodomain, metazoa [PR00024] (49-58)
  IPR050877 EMX/VAX/Noto Homeobox Transcription Factors [PTHR24339] (1-88)

pLDDT: mean 81.92, std 17.71, range [46.31, 97.69]